Protein AF-A0ABD1M7M0-F1 (afdb_monomer_lite)

pLDDT: mean 81.58, std 19.3, range [34.84, 98.44]

Structure (mmCIF, N/CA/C/O backbone):
data_AF-A0ABD1M7M0-F1
#
_entry.id   AF-A0ABD1M7M0-F1
#
loop_
_atom_site.group_PDB
_atom_site.id
_atom_site.type_symbol
_atom_site.label_atom_id
_atom_site.label_alt_id
_atom_site.label_comp_id
_atom_site.label_asym_id
_atom_site.label_entity_id
_atom_site.label_seq_id
_atom_site.pdbx_PDB_ins_code
_atom_site.Cartn_x
_atom_site.Cartn_y
_atom_site.Cartn_z
_atom_site.occupancy
_atom_site.B_iso_or_equiv
_atom_site.auth_seq_id
_atom_site.auth_comp_id
_atom_site.auth_asym_id
_atom_site.auth_atom_id
_atom_site.pdbx_PDB_model_num
ATOM 1 N N . MET A 1 1 ? 16.834 -3.901 -11.433 1.00 78.50 1 MET A N 1
ATOM 2 C CA . MET A 1 1 ? 16.345 -2.506 -11.503 1.00 78.50 1 MET A CA 1
ATOM 3 C C . MET A 1 1 ? 15.004 -2.432 -12.205 1.00 78.50 1 MET A C 1
ATOM 5 O O . MET A 1 1 ? 14.908 -1.629 -13.119 1.00 78.50 1 MET A O 1
ATOM 9 N N . GLU A 1 2 ? 14.011 -3.266 -11.875 1.00 90.88 2 GLU A N 1
ATOM 10 C CA . GLU A 1 2 ? 12.953 -3.610 -12.850 1.00 90.88 2 GLU A CA 1
ATOM 11 C C . GLU A 1 2 ? 11.969 -2.477 -13.175 1.00 90.88 2 GLU A C 1
ATOM 13 O O . GLU A 1 2 ? 11.252 -2.555 -14.170 1.00 90.88 2 GLU A O 1
ATOM 18 N N . ASN A 1 3 ? 11.971 -1.398 -12.382 1.00 91.19 3 ASN A N 1
ATOM 19 C CA . ASN A 1 3 ? 11.205 -0.173 -12.634 1.00 91.19 3 ASN A CA 1
ATOM 20 C C . ASN A 1 3 ? 9.707 -0.433 -12.894 1.00 91.19 3 ASN A C 1
ATOM 22 O O . ASN A 1 3 ? 9.111 0.087 -13.841 1.00 91.19 3 ASN A O 1
ATOM 26 N N . LEU A 1 4 ? 9.119 -1.280 -12.049 1.00 92.44 4 LEU A N 1
ATOM 27 C CA . LEU A 1 4 ? 7.699 -1.608 -12.044 1.00 92.44 4 LEU A CA 1
ATOM 28 C C . LEU A 1 4 ? 7.022 -0.951 -10.844 1.00 92.44 4 LEU A C 1
ATOM 30 O O . LEU A 1 4 ? 7.619 -0.804 -9.778 1.00 92.44 4 LEU A O 1
ATOM 34 N N . GLU A 1 5 ? 5.753 -0.593 -11.012 1.00 93.38 5 GLU A N 1
ATOM 35 C CA . GLU A 1 5 ? 4.914 -0.217 -9.881 1.00 93.38 5 GLU A CA 1
ATOM 36 C C . GLU A 1 5 ? 4.631 -1.445 -9.010 1.00 93.38 5 GLU A C 1
ATOM 38 O O . GLU A 1 5 ? 4.304 -2.517 -9.521 1.00 93.38 5 GLU A O 1
ATOM 43 N N . VAL A 1 6 ? 4.729 -1.276 -7.692 1.00 95.75 6 VAL A N 1
ATOM 44 C CA . VAL A 1 6 ? 4.471 -2.337 -6.713 1.00 95.75 6 VAL A CA 1
ATOM 45 C C . VAL A 1 6 ? 3.291 -1.926 -5.845 1.00 95.75 6 VAL A C 1
ATOM 47 O O . VAL A 1 6 ? 3.268 -0.819 -5.311 1.00 95.75 6 VAL A O 1
ATOM 50 N N . ALA A 1 7 ? 2.326 -2.823 -5.689 1.00 96.88 7 ALA A N 1
ATOM 51 C CA . ALA A 1 7 ? 1.224 -2.701 -4.742 1.00 96.88 7 ALA A CA 1
ATOM 52 C C . ALA A 1 7 ? 1.287 -3.857 -3.735 1.00 96.88 7 ALA A C 1
ATOM 54 O O . ALA A 1 7 ? 2.037 -4.814 -3.935 1.00 96.88 7 ALA A O 1
ATOM 55 N N . GLY A 1 8 ? 0.516 -3.778 -2.653 1.00 97.75 8 GLY A N 1
ATOM 56 C CA . GLY A 1 8 ? 0.517 -4.823 -1.632 1.00 97.75 8 GLY A CA 1
ATOM 57 C C . GLY A 1 8 ? -0.798 -4.957 -0.879 1.00 97.75 8 GLY A C 1
ATOM 58 O O . GLY A 1 8 ? -1.680 -4.108 -0.977 1.00 97.75 8 GLY A O 1
ATOM 59 N N . GLU A 1 9 ? -0.901 -6.027 -0.100 1.00 98.44 9 GLU A N 1
ATOM 60 C CA . GLU A 1 9 ? -2.040 -6.324 0.769 1.00 98.44 9 GLU A CA 1
ATOM 61 C C . GLU A 1 9 ? -1.526 -6.866 2.110 1.00 98.44 9 GLU A C 1
ATOM 63 O O . GLU A 1 9 ? -0.409 -7.386 2.187 1.00 98.44 9 GLU A O 1
ATOM 68 N N . ASN A 1 10 ? -2.319 -6.766 3.179 1.00 98.12 10 ASN A N 1
ATOM 69 C CA . ASN A 1 10 ? -2.039 -7.511 4.408 1.00 98.12 10 ASN A CA 1
ATOM 70 C C . ASN A 1 10 ? -2.438 -8.985 4.233 1.00 98.12 10 ASN A C 1
ATOM 72 O O . ASN A 1 10 ? -3.505 -9.291 3.709 1.00 98.12 10 ASN A O 1
ATOM 76 N N . ALA A 1 11 ? -1.596 -9.905 4.711 1.00 97.56 11 ALA A N 1
ATOM 77 C CA . ALA A 1 11 ? -1.837 -11.344 4.562 1.00 97.56 11 ALA A CA 1
ATOM 78 C C . ALA A 1 11 ? -2.943 -11.887 5.489 1.00 97.56 11 ALA A C 1
ATOM 80 O O . ALA A 1 11 ? -3.614 -12.856 5.147 1.00 97.56 11 ALA A O 1
ATOM 81 N N . LEU A 1 12 ? -3.115 -11.284 6.669 1.00 97.00 12 LEU A N 1
ATOM 82 C CA . LEU A 1 12 ? -4.063 -11.702 7.706 1.00 97.00 12 LEU A CA 1
ATOM 83 C C . LEU A 1 12 ? -4.835 -10.486 8.224 1.00 97.00 12 LEU A C 1
ATOM 85 O O . LEU A 1 12 ? -4.294 -9.376 8.222 1.00 97.00 12 LEU A O 1
ATOM 89 N N . SER A 1 13 ? -6.067 -10.697 8.694 1.00 96.88 13 SER A N 1
ATOM 90 C CA . SER A 1 13 ? -6.872 -9.652 9.338 1.00 96.88 13 SER A CA 1
ATOM 91 C C . SER A 1 13 ? -6.170 -9.122 10.586 1.00 96.88 13 SER A C 1
ATOM 93 O O . SER A 1 13 ? -5.742 -9.900 11.440 1.00 96.88 13 SER A O 1
ATOM 95 N N . ARG A 1 14 ? -6.031 -7.798 10.677 1.00 97.81 14 ARG A N 1
ATOM 96 C CA . ARG A 1 14 ? -5.352 -7.097 11.775 1.00 97.81 14 ARG A CA 1
ATOM 97 C C . ARG A 1 14 ? -5.986 -5.730 11.976 1.00 97.81 14 ARG A C 1
ATOM 99 O O . ARG A 1 14 ? -6.172 -5.017 10.995 1.00 97.81 14 ARG A O 1
ATOM 106 N N . TYR A 1 15 ? -6.272 -5.363 13.219 1.00 96.44 15 TYR A N 1
ATOM 107 C CA . TYR A 1 15 ? -6.957 -4.105 13.552 1.00 96.44 15 TYR A CA 1
ATOM 108 C C . TYR A 1 15 ? -6.151 -3.227 14.520 1.00 96.44 15 TYR A C 1
ATOM 110 O O . TYR A 1 15 ? -6.611 -2.164 14.921 1.00 96.44 15 TYR A O 1
ATOM 118 N N . ASP A 1 16 ? -4.948 -3.671 14.883 1.00 94.25 16 ASP A N 1
ATOM 119 C CA . ASP A 1 16 ? -4.036 -2.996 15.799 1.00 94.25 16 ASP A CA 1
ATOM 120 C C . ASP A 1 16 ? -3.107 -1.996 15.090 1.00 94.25 16 ASP A C 1
ATOM 122 O O . ASP A 1 16 ? -2.759 -2.149 13.914 1.00 94.25 16 ASP A O 1
ATOM 126 N N . SER A 1 17 ? -2.677 -0.977 15.837 1.00 91.94 17 SER A N 1
ATOM 127 C CA . SER A 1 17 ? -1.785 0.088 15.371 1.00 91.94 17 SER A CA 1
ATOM 128 C C . SER A 1 17 ? -0.457 -0.441 14.834 1.00 91.94 17 SER A C 1
ATOM 130 O O . SER A 1 17 ? 0.023 0.060 13.818 1.00 91.94 17 SER A O 1
ATOM 132 N N . GLU A 1 18 ? 0.106 -1.485 15.443 1.00 92.81 18 GLU A N 1
ATOM 133 C CA . GLU A 1 18 ? 1.375 -2.084 15.022 1.00 92.81 18 GLU A CA 1
ATOM 134 C C . GLU A 1 18 ? 1.300 -2.639 13.591 1.00 92.81 18 GLU A C 1
ATOM 136 O O . GLU A 1 18 ? 2.159 -2.348 12.755 1.00 92.81 18 GLU A O 1
ATOM 141 N N . ALA A 1 19 ? 0.235 -3.372 13.250 1.00 95.44 19 ALA A N 1
ATOM 142 C CA . ALA A 1 19 ? 0.037 -3.861 11.886 1.00 95.44 19 ALA A CA 1
ATOM 143 C C . ALA A 1 19 ? -0.086 -2.717 10.867 1.00 95.44 19 ALA A C 1
ATOM 145 O O . ALA A 1 19 ? 0.530 -2.759 9.798 1.00 95.44 19 ALA A O 1
ATOM 146 N N . TYR A 1 20 ? -0.849 -1.675 11.196 1.00 95.38 20 TYR A N 1
ATOM 147 C CA . TYR A 1 20 ? -1.009 -0.512 10.324 1.00 95.38 20 TYR A CA 1
ATOM 148 C C . TYR A 1 20 ? 0.286 0.295 10.175 1.00 95.38 20 TYR A C 1
ATOM 150 O O . TYR A 1 20 ? 0.618 0.711 9.062 1.00 95.38 20 TYR A O 1
ATOM 158 N N . ASN A 1 21 ? 1.059 0.461 11.251 1.00 92.44 21 ASN A N 1
ATOM 159 C CA . ASN A 1 21 ? 2.397 1.049 11.217 1.00 92.44 21 ASN A CA 1
ATOM 160 C C . ASN A 1 21 ? 3.348 0.179 10.379 1.00 92.44 21 ASN A C 1
ATOM 162 O O . ASN A 1 21 ? 4.185 0.692 9.648 1.00 92.44 21 ASN A O 1
ATOM 166 N N . GLN A 1 22 ? 3.224 -1.142 10.362 1.00 94.62 22 GLN A N 1
ATOM 167 C CA . GLN A 1 22 ? 4.059 -1.937 9.461 1.00 94.62 22 GLN A CA 1
ATOM 168 C C . GLN A 1 22 ? 3.678 -1.726 7.980 1.00 94.62 22 GLN A C 1
ATOM 170 O O . GLN A 1 22 ? 4.555 -1.649 7.111 1.00 94.62 22 GLN A O 1
ATOM 175 N N . ILE A 1 23 ? 2.383 -1.582 7.677 1.00 95.62 23 ILE A N 1
ATOM 176 C CA . ILE A 1 23 ? 1.892 -1.306 6.316 1.00 95.62 23 ILE A CA 1
ATOM 177 C C . ILE A 1 23 ? 2.340 0.077 5.836 1.00 95.62 23 ILE A C 1
ATOM 179 O O . ILE A 1 23 ? 2.861 0.201 4.729 1.00 95.62 23 ILE A O 1
ATOM 183 N N . LEU A 1 24 ? 2.174 1.111 6.662 1.00 92.69 24 LEU A N 1
ATOM 184 C CA . LEU A 1 24 ? 2.585 2.483 6.352 1.00 92.69 24 LEU A CA 1
ATOM 185 C C . LEU A 1 24 ? 4.095 2.575 6.036 1.00 92.69 24 LEU A C 1
ATOM 187 O O . LEU A 1 24 ? 4.495 3.366 5.176 1.00 92.69 24 LEU A O 1
ATOM 191 N N . LEU A 1 25 ? 4.912 1.721 6.665 1.00 92.19 25 LEU A N 1
ATOM 192 C CA . LEU A 1 25 ? 6.369 1.720 6.539 1.00 92.19 25 LEU A CA 1
ATOM 193 C C . LEU A 1 25 ? 6.728 1.117 5.190 1.00 92.19 25 LEU A C 1
ATOM 195 O O . LEU A 1 25 ? 7.512 1.680 4.437 1.00 92.19 25 LEU A O 1
ATOM 199 N N . ASN A 1 26 ? 6.077 0.013 4.837 1.00 93.81 26 ASN A N 1
ATOM 200 C CA . ASN A 1 26 ? 6.242 -0.604 3.528 1.00 93.81 26 ASN A CA 1
ATOM 201 C C . ASN A 1 26 ? 5.681 0.274 2.402 1.00 93.81 26 ASN A C 1
ATOM 203 O O . ASN A 1 26 ? 6.249 0.302 1.313 1.00 93.81 26 ASN A O 1
ATOM 207 N N . ALA A 1 27 ? 4.609 1.030 2.659 1.00 93.00 27 ALA A N 1
ATOM 208 C CA . ALA A 1 27 ? 4.040 1.955 1.687 1.00 93.00 27 ALA A CA 1
ATOM 209 C C . ALA A 1 27 ? 5.018 3.072 1.306 1.00 93.00 27 ALA A C 1
ATOM 211 O O . ALA A 1 27 ? 5.006 3.515 0.155 1.00 93.00 27 ALA A O 1
ATOM 212 N N . ARG A 1 28 ? 5.848 3.532 2.254 1.00 90.75 28 ARG A N 1
ATOM 213 C CA . ARG A 1 28 ? 6.862 4.580 2.067 1.00 90.75 28 ARG A CA 1
ATOM 214 C C . ARG A 1 28 ? 8.089 4.301 2.951 1.00 90.75 28 ARG A C 1
ATOM 216 O O . ARG A 1 28 ? 8.220 4.912 4.013 1.00 90.75 28 ARG A O 1
ATOM 223 N N . PRO A 1 29 ? 9.020 3.439 2.508 1.00 90.62 29 PRO A N 1
ATOM 224 C CA . PRO A 1 29 ? 10.135 2.965 3.338 1.00 90.62 29 PRO A CA 1
ATOM 225 C C . PRO A 1 29 ? 11.153 4.045 3.711 1.00 90.62 29 PRO A C 1
ATOM 227 O O . PRO A 1 29 ? 11.923 3.870 4.650 1.00 90.62 29 PRO A O 1
ATOM 230 N N . ASN A 1 30 ? 11.157 5.176 3.001 1.00 87.50 30 ASN A N 1
ATOM 231 C CA . ASN A 1 30 ? 11.983 6.343 3.325 1.00 87.50 30 ASN A CA 1
ATOM 232 C C . ASN A 1 30 ? 11.161 7.519 3.870 1.00 87.50 30 ASN A C 1
ATOM 234 O O . ASN A 1 30 ? 11.624 8.658 3.864 1.00 87.50 30 ASN A O 1
ATOM 238 N N . GLY A 1 31 ? 9.929 7.257 4.312 1.00 83.44 31 GLY A N 1
ATOM 239 C CA . GLY A 1 31 ? 9.019 8.275 4.812 1.00 83.44 31 GLY A CA 1
ATOM 240 C C . GLY A 1 31 ? 8.560 9.251 3.727 1.00 83.44 31 GLY A C 1
ATOM 241 O O . GLY A 1 31 ? 8.395 8.901 2.555 1.00 83.44 31 GLY A O 1
ATOM 242 N N . LEU A 1 32 ? 8.287 10.489 4.134 1.00 79.56 32 LEU A N 1
ATOM 243 C CA . LEU A 1 32 ? 7.860 11.541 3.223 1.00 79.56 32 LEU A CA 1
ATOM 244 C C . LEU A 1 32 ? 9.007 12.368 2.670 1.00 79.56 32 LEU A C 1
ATOM 246 O O . LEU A 1 32 ? 9.911 12.780 3.391 1.00 79.56 32 LEU A O 1
ATOM 250 N N . ASN A 1 33 ? 8.844 12.765 1.413 1.00 77.62 33 ASN A N 1
ATOM 251 C CA . ASN A 1 33 ? 9.618 13.836 0.819 1.00 77.62 33 ASN A CA 1
ATOM 252 C C . ASN A 1 33 ? 8.832 15.157 0.909 1.00 77.62 33 ASN A C 1
ATOM 254 O O . ASN A 1 33 ? 7.789 15.311 0.279 1.00 77.62 33 ASN A O 1
ATOM 258 N N . LYS A 1 34 ? 9.327 16.124 1.694 1.00 71.31 34 LYS A N 1
ATOM 259 C CA . LYS A 1 34 ? 8.694 17.452 1.847 1.00 71.31 34 LYS A CA 1
ATOM 260 C C . LYS A 1 34 ? 8.832 18.338 0.602 1.00 71.31 34 LYS A C 1
ATOM 262 O O . LYS A 1 34 ? 8.132 19.340 0.490 1.00 71.31 34 LYS A O 1
ATOM 267 N N . TRP A 1 35 ? 9.726 17.977 -0.315 1.00 75.19 35 TRP A N 1
ATOM 268 C CA . TRP A 1 35 ? 10.134 18.807 -1.450 1.00 75.19 35 TRP A CA 1
ATOM 269 C C . TRP A 1 35 ? 9.714 18.222 -2.805 1.00 75.19 35 TRP A C 1
ATOM 271 O O . TRP A 1 35 ? 10.096 18.752 -3.844 1.00 75.19 35 TRP A O 1
ATOM 281 N N . GLY A 1 36 ? 8.942 17.132 -2.819 1.00 71.00 36 GLY A N 1
ATOM 282 C CA . GLY A 1 36 ? 8.537 16.464 -4.053 1.00 71.00 36 GLY A CA 1
ATOM 283 C C . GLY A 1 36 ? 7.909 15.088 -3.821 1.00 71.00 36 GLY A C 1
ATOM 284 O O . GLY A 1 36 ? 7.593 14.735 -2.685 1.00 71.00 36 GLY A O 1
ATOM 285 N N . PRO A 1 37 ? 7.707 14.289 -4.883 1.00 71.69 37 PRO A N 1
ATOM 286 C CA . PRO A 1 37 ? 7.219 12.924 -4.734 1.00 71.69 37 PRO A CA 1
ATOM 287 C C . PRO A 1 37 ? 8.204 12.065 -3.912 1.00 71.69 37 PRO A C 1
ATOM 289 O O . PRO A 1 37 ? 9.416 12.311 -3.946 1.00 71.69 37 PRO A O 1
ATOM 292 N N . PRO A 1 38 ? 7.715 11.051 -3.171 1.00 74.31 38 PRO A N 1
ATOM 293 C CA . PRO A 1 38 ? 8.590 10.080 -2.521 1.00 74.31 38 PRO A CA 1
ATOM 294 C C . PRO A 1 38 ? 9.421 9.341 -3.571 1.00 74.31 38 PRO A C 1
ATOM 296 O O . PRO A 1 38 ? 8.891 8.979 -4.622 1.00 74.31 38 PRO A O 1
ATOM 299 N N . THR A 1 39 ? 10.690 9.076 -3.266 1.00 77.06 39 THR A N 1
ATOM 300 C CA . THR A 1 39 ? 11.589 8.334 -4.163 1.00 77.06 39 THR A CA 1
ATOM 301 C C . THR A 1 39 ? 11.171 6.871 -4.303 1.00 77.06 39 THR A C 1
ATOM 303 O O . THR A 1 39 ? 11.268 6.303 -5.385 1.00 77.06 39 THR A O 1
ATOM 306 N N . ILE A 1 40 ? 10.678 6.270 -3.215 1.00 88.00 40 ILE A N 1
ATOM 307 C CA . ILE A 1 40 ? 10.217 4.880 -3.159 1.00 88.00 40 ILE A CA 1
ATOM 308 C C . ILE A 1 40 ? 8.858 4.864 -2.463 1.00 88.00 40 ILE A C 1
ATOM 310 O O . ILE A 1 40 ? 8.730 5.318 -1.323 1.00 88.00 40 ILE A O 1
ATOM 314 N N . LYS A 1 41 ? 7.835 4.370 -3.163 1.00 90.94 41 LYS A N 1
ATOM 315 C CA . LYS A 1 41 ? 6.482 4.198 -2.628 1.00 90.94 41 LYS A CA 1
ATOM 316 C C . LYS A 1 41 ? 5.774 3.026 -3.297 1.00 90.94 41 LYS A C 1
ATOM 318 O O . LYS A 1 41 ? 6.014 2.758 -4.473 1.00 90.94 41 LYS A O 1
ATOM 323 N N . LEU A 1 42 ? 4.847 2.403 -2.577 1.00 94.19 42 LEU A N 1
ATOM 324 C CA . LEU A 1 42 ? 3.849 1.542 -3.207 1.00 94.19 42 LEU A CA 1
ATOM 325 C C . LEU A 1 42 ? 2.872 2.389 -4.035 1.00 94.19 42 LEU A C 1
ATOM 327 O O . LEU A 1 42 ? 2.549 3.525 -3.673 1.00 94.19 42 LEU A O 1
ATOM 331 N N . SER A 1 43 ? 2.385 1.837 -5.146 1.00 93.56 43 SER A N 1
ATOM 332 C CA . SER A 1 43 ? 1.345 2.458 -5.973 1.00 93.56 43 SER A CA 1
ATOM 333 C C . SER A 1 43 ? -0.039 2.367 -5.326 1.00 93.56 43 SER A C 1
ATOM 335 O O . SER A 1 43 ? -0.879 3.236 -5.557 1.00 93.56 43 SER A O 1
ATOM 337 N N . GLY A 1 44 ? -0.257 1.363 -4.474 1.00 94.06 44 GLY A N 1
ATOM 338 C CA . GLY A 1 44 ? -1.483 1.180 -3.707 1.00 94.06 44 GLY A CA 1
ATOM 339 C C . GLY A 1 44 ? -1.365 0.075 -2.661 1.00 94.06 44 GLY A C 1
ATOM 340 O O . GLY A 1 44 ? -0.461 -0.761 -2.714 1.00 94.06 44 GLY A O 1
ATOM 341 N N . VAL A 1 45 ? -2.299 0.086 -1.711 1.00 97.75 45 VAL A N 1
ATOM 342 C CA . VAL A 1 45 ? -2.482 -0.983 -0.728 1.00 97.75 45 VAL A CA 1
ATOM 343 C C . VAL A 1 45 ? -3.955 -1.373 -0.700 1.00 97.75 45 VAL A C 1
ATOM 345 O O . VAL A 1 45 ? -4.812 -0.496 -0.583 1.00 97.75 45 VAL A O 1
ATOM 348 N N . THR A 1 46 ? -4.243 -2.670 -0.776 1.00 98.12 46 THR A N 1
ATOM 349 C CA . THR A 1 46 ? -5.587 -3.213 -0.539 1.00 98.12 46 THR A CA 1
ATOM 350 C C . THR A 1 46 ? -5.629 -3.813 0.861 1.00 98.12 46 THR A C 1
ATOM 352 O O . THR A 1 46 ? -4.827 -4.684 1.185 1.00 98.12 46 THR A O 1
ATOM 355 N N . TYR A 1 47 ? -6.556 -3.357 1.702 1.00 98.25 47 TYR A N 1
ATOM 356 C CA . TYR A 1 47 ? -6.742 -3.927 3.035 1.00 98.25 47 TYR A CA 1
ATOM 357 C C . TYR A 1 47 ? -7.737 -5.099 3.009 1.00 98.25 47 TYR A C 1
ATOM 359 O O . TYR A 1 47 ? -8.846 -4.979 2.479 1.00 98.25 47 TYR A O 1
ATOM 367 N N . LEU A 1 48 ? -7.353 -6.221 3.614 1.00 95.88 48 LEU A N 1
ATOM 368 C CA . LEU A 1 48 ? -8.147 -7.439 3.757 1.00 95.88 48 LEU A CA 1
ATOM 369 C C . LEU A 1 48 ? -8.709 -7.511 5.188 1.00 95.88 48 LEU A C 1
ATOM 371 O O . LEU A 1 48 ? -7.934 -7.560 6.138 1.00 95.88 48 LEU A O 1
ATOM 375 N N . ARG A 1 49 ? -10.026 -7.543 5.418 1.00 97.12 49 ARG A N 1
ATOM 376 C CA . ARG A 1 49 ? -11.182 -7.406 4.508 1.00 97.12 49 ARG A CA 1
ATOM 377 C C . ARG A 1 49 ? -12.273 -6.625 5.248 1.00 97.12 49 ARG A C 1
ATOM 379 O O . ARG A 1 49 ? -12.330 -6.675 6.470 1.00 97.12 49 ARG A O 1
ATOM 386 N N . LEU A 1 50 ? -13.171 -5.966 4.511 1.00 97.75 50 LEU A N 1
ATOM 387 C CA . LEU A 1 50 ? -14.420 -5.450 5.078 1.00 97.75 50 LEU A CA 1
ATOM 388 C C . LEU A 1 50 ? -15.163 -6.547 5.863 1.00 97.75 50 LEU A C 1
ATOM 390 O O . LEU A 1 50 ? -15.516 -7.586 5.303 1.00 97.75 50 LEU A O 1
ATOM 394 N N . SER A 1 51 ? -15.395 -6.296 7.145 1.00 97.88 51 SER A N 1
ATOM 395 C CA . SER A 1 51 ? -16.060 -7.199 8.081 1.00 97.88 51 SER A CA 1
ATOM 396 C C . SER A 1 51 ? -16.786 -6.383 9.150 1.00 97.88 51 SER A C 1
ATOM 398 O O . SER A 1 51 ? -16.467 -5.211 9.355 1.00 97.88 51 SER A O 1
ATOM 400 N N . ASP A 1 52 ? -17.722 -7.006 9.866 1.00 98.31 52 ASP A N 1
ATOM 401 C CA . ASP A 1 52 ? -18.368 -6.370 11.023 1.00 98.31 52 ASP A CA 1
ATOM 402 C C . ASP A 1 52 ? -17.341 -6.013 12.109 1.00 98.31 52 ASP A C 1
ATOM 404 O O . ASP A 1 52 ? -17.453 -4.984 12.765 1.00 98.31 52 ASP A O 1
ATOM 408 N N . GLU A 1 53 ? -16.290 -6.824 12.249 1.00 97.88 53 GLU A N 1
ATOM 409 C CA . GLU A 1 53 ? -15.187 -6.576 13.178 1.00 97.88 53 GLU A CA 1
ATOM 410 C C . GLU A 1 53 ? -14.377 -5.330 12.793 1.00 97.88 53 GLU A C 1
ATOM 412 O O . GLU A 1 53 ? -14.041 -4.538 13.669 1.00 97.88 53 GLU A O 1
ATOM 417 N N . LEU A 1 54 ? -14.119 -5.096 11.498 1.00 97.81 54 LEU A N 1
ATOM 418 C CA . LEU A 1 54 ? -13.500 -3.850 11.029 1.00 97.81 54 LEU A CA 1
ATOM 419 C C . LEU A 1 54 ? -14.382 -2.633 11.334 1.00 97.81 54 LEU A C 1
ATOM 421 O O . LEU A 1 54 ? -13.863 -1.559 11.619 1.00 97.81 54 LEU A O 1
ATOM 425 N N . LEU A 1 55 ? -15.703 -2.800 11.229 1.00 97.50 55 LEU A N 1
ATOM 426 C CA . LEU A 1 55 ? -16.690 -1.740 11.439 1.00 97.50 55 LEU A CA 1
ATOM 427 C C . LEU A 1 55 ? -17.045 -1.519 12.917 1.00 97.50 55 LEU A C 1
ATOM 429 O O . LEU A 1 55 ? -17.802 -0.595 13.217 1.00 97.50 55 LEU A O 1
ATOM 433 N N . HIS A 1 56 ? -16.501 -2.320 13.838 1.00 97.19 56 HIS A N 1
ATOM 434 C CA . HIS A 1 56 ? -16.584 -2.033 15.266 1.00 97.19 56 HIS A CA 1
ATOM 435 C C . HIS A 1 56 ? -15.922 -0.680 15.550 1.00 97.19 56 HIS A C 1
ATOM 437 O O . HIS A 1 56 ? -14.831 -0.423 15.046 1.00 97.19 56 HIS A O 1
ATOM 443 N N . GLU A 1 57 ? -16.562 0.166 16.360 1.00 93.25 57 GLU A N 1
ATOM 444 C CA . GLU A 1 57 ? -16.205 1.583 16.550 1.00 93.25 57 GLU A CA 1
ATOM 445 C C . GLU A 1 57 ? -14.697 1.800 16.744 1.00 93.25 57 GLU A C 1
ATOM 447 O O . GLU A 1 57 ? -14.051 2.461 15.932 1.00 93.25 57 GLU A O 1
ATOM 452 N N . THR A 1 58 ? -14.112 1.113 17.726 1.00 93.69 58 THR A N 1
ATOM 453 C CA . THR A 1 58 ? -12.678 1.190 18.041 1.00 93.69 58 THR A CA 1
ATOM 454 C C . THR A 1 58 ? -11.779 0.788 16.872 1.00 93.69 58 THR A C 1
ATOM 456 O O . THR A 1 58 ? -10.787 1.455 16.591 1.00 93.69 58 THR A O 1
ATOM 459 N N . ASN A 1 59 ? -12.117 -0.286 16.157 1.00 95.50 59 ASN A N 1
ATOM 460 C CA . ASN A 1 59 ? -11.314 -0.783 15.040 1.00 95.50 59 ASN A CA 1
ATOM 461 C C . ASN A 1 59 ? -11.422 0.153 13.836 1.00 95.50 59 ASN A C 1
ATOM 463 O O . ASN A 1 59 ? -10.431 0.412 13.146 1.00 95.50 59 ASN A O 1
ATOM 467 N N . PHE A 1 60 ? -12.620 0.687 13.601 1.00 95.25 60 PHE A N 1
ATOM 468 C CA . PHE A 1 60 ? -12.874 1.606 12.508 1.00 95.25 60 PHE A CA 1
ATOM 469 C C . PHE A 1 60 ? -12.210 2.966 12.742 1.00 95.25 60 PHE A C 1
ATOM 471 O O . PHE A 1 60 ? -11.739 3.587 11.789 1.00 95.25 60 PHE A O 1
ATOM 478 N N . ASP A 1 61 ? -12.103 3.415 13.993 1.00 91.56 61 ASP A N 1
ATOM 479 C CA . ASP A 1 61 ? -11.359 4.622 14.359 1.00 91.56 61 ASP A CA 1
ATOM 480 C C . ASP A 1 61 ? -9.864 4.489 14.061 1.00 91.56 61 ASP A C 1
ATOM 482 O O . ASP A 1 61 ? -9.309 5.331 13.344 1.00 91.56 61 ASP A O 1
ATOM 486 N N . VAL A 1 62 ? -9.236 3.385 14.484 1.00 92.81 62 VAL A N 1
ATOM 487 C CA . VAL A 1 62 ? -7.829 3.102 14.150 1.00 92.81 62 VAL A CA 1
ATOM 488 C C . VAL A 1 62 ? -7.656 2.997 12.628 1.00 92.81 62 VAL A C 1
ATOM 490 O O . VAL A 1 62 ? -6.715 3.557 12.058 1.00 92.81 62 VAL A O 1
ATOM 493 N N . PHE A 1 63 ? -8.588 2.336 11.932 1.00 94.94 63 PHE A N 1
ATOM 494 C CA . PHE A 1 63 ? -8.553 2.211 10.475 1.00 94.94 63 PHE A CA 1
ATOM 495 C C . PHE A 1 63 ? -8.660 3.572 9.764 1.00 94.94 63 PHE A C 1
ATOM 497 O O . PHE A 1 63 ? -7.922 3.830 8.811 1.00 94.94 63 PHE A O 1
ATOM 504 N N . LYS A 1 64 ? -9.525 4.484 10.229 1.00 90.88 64 LYS A N 1
ATOM 505 C CA . LYS A 1 64 ? -9.609 5.859 9.701 1.00 90.88 64 LYS A CA 1
ATOM 506 C C . LYS A 1 64 ? -8.283 6.600 9.881 1.00 90.88 64 LYS A C 1
ATOM 508 O O . LYS A 1 64 ? -7.823 7.242 8.934 1.00 90.88 64 LYS A O 1
ATOM 513 N N . ALA A 1 65 ? -7.649 6.491 11.050 1.00 88.38 65 ALA A N 1
ATOM 514 C CA . ALA A 1 65 ? -6.339 7.089 11.303 1.00 88.38 65 ALA A CA 1
ATOM 515 C C . ALA A 1 65 ? -5.256 6.503 10.375 1.00 88.38 65 ALA A C 1
ATOM 517 O O . ALA A 1 65 ? -4.480 7.250 9.769 1.00 88.38 65 ALA A O 1
ATOM 518 N N . PHE A 1 66 ? -5.267 5.184 10.161 1.00 92.38 66 PHE A N 1
ATOM 519 C CA . PHE A 1 66 ? -4.422 4.514 9.173 1.00 92.38 66 PHE A CA 1
ATOM 520 C C . PHE A 1 66 ? -4.632 5.071 7.753 1.00 92.38 66 PHE A C 1
ATOM 522 O O . PHE A 1 66 ? -3.657 5.432 7.092 1.00 92.38 66 PHE A O 1
ATOM 529 N N . VAL A 1 67 ? -5.880 5.215 7.289 1.00 92.12 67 VAL A N 1
ATOM 530 C CA . VAL A 1 67 ? -6.193 5.773 5.959 1.00 92.12 67 VAL A CA 1
ATOM 531 C C . VAL A 1 67 ? -5.709 7.223 5.826 1.00 92.12 67 VAL A C 1
ATOM 533 O O . VAL A 1 67 ? -5.108 7.576 4.807 1.00 92.12 67 VAL A O 1
ATOM 536 N N . ARG A 1 68 ? -5.890 8.063 6.856 1.00 86.81 68 ARG A N 1
ATOM 537 C CA . ARG A 1 68 ? -5.373 9.448 6.874 1.00 86.81 68 ARG A CA 1
ATOM 538 C C . ARG A 1 68 ? -3.849 9.482 6.724 1.00 86.81 68 ARG A C 1
ATOM 540 O O . ARG A 1 68 ? -3.332 10.179 5.843 1.00 86.81 68 ARG A O 1
ATOM 547 N N . LYS A 1 69 ? -3.125 8.658 7.494 1.00 85.88 69 LYS A N 1
ATOM 548 C CA . LYS A 1 69 ? -1.664 8.532 7.368 1.00 85.88 69 LYS A CA 1
ATOM 549 C C . LYS A 1 69 ? -1.253 7.935 6.018 1.00 85.88 69 LYS A C 1
ATOM 551 O O . LYS A 1 69 ? -0.243 8.356 5.451 1.00 85.88 69 LYS A O 1
ATOM 556 N N . MET A 1 70 ? -2.017 7.009 5.434 1.00 89.50 70 MET A N 1
ATOM 557 C CA . MET A 1 70 ? -1.762 6.492 4.080 1.00 89.50 70 MET A CA 1
ATOM 558 C C . MET A 1 70 ? -1.851 7.606 3.034 1.00 89.50 70 MET A C 1
ATOM 560 O O . MET A 1 70 ? -1.000 7.662 2.145 1.00 89.50 70 MET A O 1
ATOM 564 N N . HIS A 1 71 ? -2.776 8.553 3.205 1.00 86.06 71 HIS A N 1
ATOM 565 C CA . HIS A 1 71 ? -2.876 9.788 2.418 1.00 86.06 71 HIS A CA 1
ATOM 566 C C . HIS A 1 71 ? -1.886 10.887 2.847 1.00 86.06 71 HIS A C 1
ATOM 568 O O . HIS A 1 71 ? -2.012 12.037 2.426 1.00 86.06 71 HIS A O 1
ATOM 574 N N . ALA A 1 72 ? -0.874 10.533 3.648 1.00 81.56 72 ALA A N 1
ATOM 575 C CA . ALA A 1 72 ? 0.225 11.397 4.061 1.00 81.56 72 ALA A CA 1
ATOM 576 C C . ALA A 1 72 ? -0.221 12.662 4.813 1.00 81.56 72 ALA A C 1
ATOM 578 O O . ALA A 1 72 ? 0.495 13.663 4.772 1.00 81.56 72 ALA A O 1
ATOM 579 N N . ASN A 1 73 ? -1.382 12.612 5.482 1.00 70.50 73 ASN A N 1
ATOM 580 C CA . ASN A 1 73 ? -2.016 13.761 6.128 1.00 70.50 73 ASN A CA 1
ATOM 581 C C . ASN A 1 73 ? -2.081 14.983 5.194 1.00 70.50 73 ASN A C 1
ATOM 583 O O . ASN A 1 73 ? -1.938 16.108 5.644 1.00 70.50 73 ASN A O 1
ATOM 587 N N . LEU A 1 74 ? -2.261 14.769 3.881 1.00 60.72 74 LEU A N 1
ATOM 588 C CA . LEU A 1 74 ? -2.371 15.845 2.886 1.00 60.72 74 LEU A CA 1
ATOM 589 C C . LEU A 1 74 ? -3.746 16.535 2.886 1.00 60.72 74 LEU A C 1
ATOM 591 O O . LEU A 1 74 ? -4.026 17.353 2.005 1.00 60.72 74 LEU A O 1
ATOM 595 N N . SER A 1 75 ? -4.589 16.248 3.879 1.00 51.41 75 SER A N 1
ATOM 596 C CA . SER A 1 75 ? -5.566 17.243 4.308 1.00 51.41 75 SER A CA 1
ATOM 597 C C . SER A 1 75 ? -4.817 18.417 4.934 1.00 51.41 75 SER A C 1
ATOM 599 O O . SER A 1 75 ? -3.759 18.226 5.509 1.00 51.41 75 SER A O 1
ATOM 601 N N . LEU A 1 76 ? -5.353 19.631 4.863 1.00 44.28 76 LEU A N 1
ATOM 602 C CA . LEU A 1 76 ? -4.761 20.842 5.455 1.00 44.28 76 LEU A CA 1
ATOM 603 C C . LEU A 1 76 ? -3.611 21.477 4.653 1.00 44.28 76 LEU A C 1
ATOM 605 O O . LEU A 1 76 ? -2.447 21.425 5.033 1.00 44.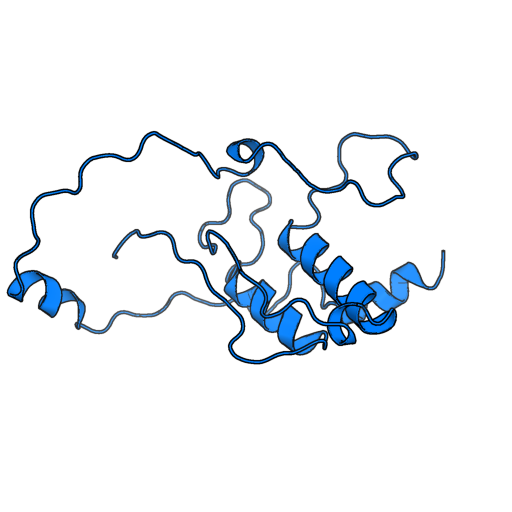28 76 LEU A O 1
ATOM 609 N N . LYS A 1 77 ? -3.976 22.223 3.601 1.00 42.09 77 LYS A N 1
ATOM 610 C CA . LYS A 1 77 ? -3.452 23.599 3.400 1.00 42.09 77 LYS A CA 1
ATOM 611 C C . LYS A 1 77 ? -4.468 24.592 2.818 1.00 42.09 77 LYS A C 1
ATOM 613 O O . LYS A 1 77 ? -4.157 25.772 2.744 1.00 42.09 77 LYS A O 1
ATOM 618 N N . HIS A 1 78 ? -5.671 24.162 2.424 1.00 36.34 78 HIS A N 1
ATOM 619 C CA . HIS A 1 78 ? -6.667 25.062 1.832 1.00 36.34 78 HIS A CA 1
ATOM 620 C C . HIS A 1 78 ? -8.100 24.703 2.242 1.00 36.34 78 HIS A C 1
ATOM 622 O O . HIS A 1 78 ? -8.852 24.193 1.421 1.00 36.34 78 HIS A O 1
ATOM 628 N N . SER A 1 79 ? -8.485 24.986 3.486 1.00 38.66 79 SER A N 1
ATOM 629 C CA . SER A 1 79 ? -9.864 25.387 3.814 1.00 38.66 79 SER A CA 1
ATOM 630 C C . SER A 1 79 ? -9.980 25.707 5.300 1.00 38.66 79 SER A C 1
ATOM 632 O O . SER A 1 79 ? -9.742 24.845 6.141 1.00 38.66 79 SER A O 1
ATOM 634 N N . ASN A 1 80 ? -10.364 26.945 5.593 1.00 43.16 80 ASN A N 1
ATOM 635 C CA . ASN A 1 80 ? -10.753 27.425 6.914 1.00 43.16 80 ASN A CA 1
ATOM 636 C C . ASN A 1 80 ? -11.794 26.491 7.563 1.00 43.16 80 ASN A C 1
ATOM 638 O O . ASN A 1 80 ? -12.753 26.113 6.896 1.00 43.16 80 ASN A O 1
ATOM 642 N N . GLU A 1 81 ? -11.567 26.144 8.834 1.00 42.00 81 GLU A N 1
ATOM 643 C CA . GLU A 1 81 ? -12.487 25.776 9.938 1.00 42.00 81 GLU A CA 1
ATOM 644 C C . GLU A 1 81 ? -13.779 24.946 9.736 1.00 42.00 81 GLU A C 1
ATOM 646 O O . GLU A 1 81 ? -14.443 24.649 10.722 1.00 42.00 81 GLU A O 1
ATOM 651 N N . ILE A 1 82 ? -14.153 24.487 8.539 1.00 39.94 82 ILE A N 1
ATOM 652 C CA . ILE A 1 82 ? -15.458 23.823 8.314 1.00 39.94 82 ILE A CA 1
ATOM 653 C C . ILE A 1 82 ? -15.319 22.335 7.928 1.00 39.94 82 ILE A C 1
ATOM 655 O O . ILE A 1 82 ? -16.281 21.575 8.004 1.00 39.94 82 ILE A O 1
ATOM 659 N N . ALA A 1 83 ? -14.117 21.851 7.611 1.00 42.72 83 ALA A N 1
ATOM 660 C CA . ALA A 1 83 ? -13.890 20.469 7.165 1.00 42.72 83 ALA A CA 1
ATOM 661 C C . ALA A 1 83 ? -13.548 19.481 8.304 1.00 42.72 83 ALA A C 1
ATOM 663 O O . ALA A 1 83 ? -12.778 18.548 8.104 1.00 42.72 83 ALA A O 1
ATOM 664 N N . LYS A 1 84 ? -14.122 19.652 9.504 1.00 44.47 84 LYS A N 1
ATOM 665 C CA . LYS A 1 84 ? -13.894 18.740 10.650 1.00 44.47 84 LYS A CA 1
ATOM 666 C C . LYS A 1 84 ? -14.585 17.369 10.480 1.00 44.47 84 LYS A C 1
ATOM 668 O O . LYS A 1 84 ? -14.367 16.464 11.274 1.00 44.47 84 LYS A O 1
ATOM 673 N N . ASN A 1 85 ? -15.380 17.188 9.420 1.00 41.44 85 ASN A N 1
ATOM 674 C CA . ASN A 1 85 ? -16.106 15.954 9.127 1.00 41.44 85 ASN A CA 1
ATOM 675 C C . ASN A 1 85 ? -15.648 15.340 7.795 1.00 41.44 85 ASN A C 1
ATOM 677 O O . ASN A 1 85 ? -16.027 15.797 6.723 1.00 41.44 85 ASN A O 1
ATOM 681 N N . LEU A 1 86 ? -14.838 14.284 7.890 1.00 46.19 86 LEU A N 1
ATOM 682 C CA . LEU A 1 86 ? -14.738 13.172 6.936 1.00 46.19 86 LEU A CA 1
ATOM 683 C C . LEU A 1 86 ? -14.769 13.512 5.424 1.00 46.19 86 LEU A 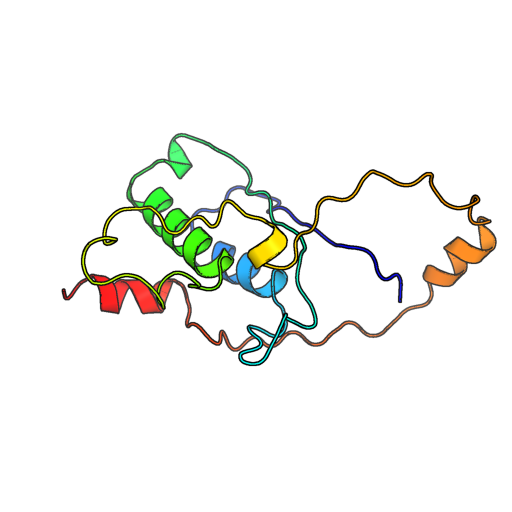C 1
ATOM 685 O O . LEU A 1 86 ? -15.494 12.874 4.665 1.00 46.19 86 LEU A O 1
ATOM 689 N N . GLN A 1 87 ? -13.962 14.460 4.940 1.00 47.97 87 GLN A N 1
ATOM 690 C CA . GLN A 1 87 ? -13.833 14.676 3.490 1.00 47.97 87 GLN A CA 1
ATOM 691 C C . GLN A 1 87 ? -12.395 15.010 3.050 1.00 47.97 87 GLN A C 1
ATOM 693 O O . GLN A 1 87 ? -12.155 15.900 2.243 1.00 47.97 87 GLN A O 1
ATOM 698 N N . ASP A 1 88 ? -11.439 14.210 3.531 1.00 60.97 88 ASP A N 1
ATOM 699 C CA . ASP A 1 88 ? -10.005 14.274 3.190 1.00 60.97 88 ASP A CA 1
ATOM 700 C C . ASP A 1 88 ? -9.599 13.309 2.057 1.00 60.97 88 ASP A C 1
ATOM 702 O O . ASP A 1 88 ? -8.445 12.897 1.925 1.00 60.97 88 ASP A O 1
ATOM 706 N N . HIS A 1 89 ? -10.560 12.887 1.234 1.00 69.62 89 HIS A N 1
ATOM 707 C CA . HIS A 1 89 ? -10.302 12.066 0.054 1.00 69.62 89 HIS A CA 1
ATOM 708 C C . HIS A 1 89 ? -9.962 12.970 -1.136 1.00 69.62 89 HIS A C 1
ATOM 710 O O . HIS A 1 89 ? -10.739 13.859 -1.479 1.00 69.62 89 HIS A O 1
ATOM 716 N N . CYS A 1 90 ? -8.823 12.743 -1.796 1.00 77.50 90 CYS A N 1
ATOM 717 C CA . CYS A 1 90 ? -8.499 13.412 -3.054 1.00 77.50 90 CYS A CA 1
ATOM 718 C C . CYS A 1 90 ? -9.016 12.563 -4.230 1.00 77.50 90 CYS A C 1
ATOM 720 O O . CYS A 1 90 ? -8.357 11.590 -4.592 1.00 77.50 90 CYS A O 1
ATOM 722 N N . PRO A 1 91 ? -10.163 12.894 -4.856 1.00 79.56 91 PRO A N 1
ATOM 723 C CA . PRO A 1 91 ? -10.710 12.071 -5.936 1.00 79.56 91 PRO A CA 1
ATOM 724 C C . PRO A 1 91 ? -9.900 12.186 -7.235 1.00 79.56 91 PRO A C 1
ATOM 726 O O . PRO A 1 91 ? -9.933 11.288 -8.076 1.00 79.56 91 PRO A O 1
ATOM 729 N N . ASN A 1 92 ? -9.166 13.291 -7.418 1.00 83.19 92 ASN A N 1
ATOM 730 C CA . ASN A 1 92 ? -8.329 13.491 -8.595 1.00 83.19 92 ASN A CA 1
ATOM 731 C C . ASN A 1 92 ? -6.955 12.838 -8.393 1.00 83.19 92 ASN A C 1
ATOM 733 O O . ASN A 1 92 ? -6.076 13.399 -7.737 1.00 83.19 92 ASN A O 1
ATOM 737 N N . ARG A 1 93 ? -6.774 11.680 -9.032 1.00 83.44 93 ARG A N 1
ATOM 738 C CA . ARG A 1 93 ? -5.570 10.848 -8.941 1.00 83.44 93 ARG A CA 1
ATOM 739 C C . ARG A 1 93 ? -4.292 11.521 -9.440 1.00 83.44 93 ARG A C 1
ATOM 741 O O . ARG A 1 93 ? -3.199 11.253 -8.943 1.00 83.44 93 ARG A O 1
ATOM 748 N N . GLU A 1 94 ? -4.424 12.452 -10.378 1.00 84.69 94 GLU A N 1
ATOM 749 C CA . GLU A 1 94 ? -3.289 13.175 -10.951 1.00 84.69 94 GLU A CA 1
ATOM 750 C C . GLU A 1 94 ? -2.638 14.118 -9.934 1.00 84.69 94 GLU A C 1
ATOM 752 O O . GLU A 1 94 ? -1.426 14.325 -9.972 1.00 84.69 94 GLU A O 1
ATOM 757 N N . ARG A 1 95 ? -3.406 14.616 -8.950 1.00 81.12 95 ARG A N 1
ATOM 758 C CA . ARG A 1 95 ? -2.891 15.504 -7.890 1.00 81.12 95 ARG A CA 1
ATOM 759 C C . ARG A 1 95 ? -1.851 14.836 -6.990 1.00 81.12 95 ARG A C 1
ATOM 761 O O . ARG A 1 95 ? -1.098 15.538 -6.324 1.00 81.12 95 ARG A O 1
ATOM 768 N N . TYR A 1 96 ? -1.809 13.507 -6.966 1.00 80.19 96 TYR A N 1
ATOM 769 C CA . TYR A 1 96 ? -0.820 12.724 -6.223 1.00 80.19 96 TYR A CA 1
ATOM 770 C C . TYR A 1 96 ? -0.030 11.769 -7.132 1.00 80.19 96 TYR A C 1
ATOM 772 O O . TYR A 1 96 ? 0.492 10.741 -6.685 1.00 80.19 96 TYR A O 1
ATOM 780 N N . TYR A 1 97 ? 0.127 12.168 -8.400 1.00 81.44 97 TYR A N 1
ATOM 781 C CA . TYR A 1 97 ? 0.979 11.519 -9.398 1.00 81.44 97 TYR A CA 1
ATOM 782 C C . TYR A 1 97 ? 0.560 10.085 -9.739 1.00 81.44 97 TYR A C 1
ATOM 784 O O . TYR A 1 97 ? 1.411 9.234 -9.986 1.00 81.44 97 TYR A O 1
ATOM 792 N N . HIS A 1 98 ? -0.743 9.805 -9.730 1.00 85.25 98 HIS A N 1
ATOM 793 C CA . HIS A 1 98 ? -1.295 8.509 -10.114 1.00 85.25 98 HIS A CA 1
ATOM 794 C C . HIS A 1 98 ? -2.128 8.657 -11.395 1.00 85.25 98 HIS A C 1
ATOM 796 O O . HIS A 1 98 ? -3.358 8.719 -11.379 1.00 85.25 98 HIS A O 1
ATOM 802 N N . PHE A 1 99 ? -1.427 8.790 -12.521 1.00 86.00 99 PHE A N 1
ATOM 803 C CA . PHE A 1 99 ? -2.022 9.061 -13.829 1.00 86.00 99 PHE A CA 1
ATOM 804 C C . PHE A 1 99 ? -2.632 7.800 -14.434 1.00 86.00 99 PHE A C 1
ATOM 806 O O . PHE A 1 99 ? -1.995 6.753 -14.494 1.00 86.00 99 PHE A O 1
ATOM 813 N N . THR A 1 100 ? -3.854 7.914 -14.947 1.00 88.19 100 THR A N 1
ATOM 814 C CA . THR A 1 100 ? -4.472 6.845 -15.737 1.00 88.19 100 THR A CA 1
ATOM 815 C C . THR A 1 100 ? -4.324 7.194 -17.208 1.00 88.19 100 THR A C 1
ATOM 817 O O . THR A 1 100 ? -4.967 8.113 -17.705 1.00 88.19 100 THR A O 1
ATOM 820 N N . VAL A 1 101 ? -3.452 6.473 -17.906 1.00 91.25 101 VAL A N 1
ATOM 821 C CA . VAL A 1 101 ? -3.242 6.633 -19.350 1.00 91.25 101 VAL A CA 1
ATOM 822 C C . VAL A 1 101 ? -3.832 5.439 -20.101 1.00 91.25 101 VAL A C 1
ATOM 824 O O . VAL A 1 101 ? -3.933 4.354 -19.523 1.00 91.25 101 VAL A O 1
ATOM 827 N N . PRO A 1 102 ? -4.205 5.588 -21.386 1.00 96.56 102 PRO A N 1
ATOM 828 C CA . PRO A 1 102 ? -4.643 4.456 -22.191 1.00 96.56 102 PRO A CA 1
ATOM 829 C C . PRO A 1 102 ? -3.610 3.326 -22.162 1.00 96.56 102 PRO A C 1
ATOM 831 O O . PRO A 1 102 ? -2.416 3.558 -22.382 1.00 96.56 102 PRO A O 1
ATOM 834 N N . LEU A 1 103 ? -4.076 2.105 -21.891 1.00 96.00 103 LEU A N 1
ATOM 835 C CA . LEU A 1 103 ? -3.216 0.930 -21.822 1.00 96.00 103 LEU A CA 1
ATOM 836 C C . LEU A 1 103 ? -2.484 0.750 -23.155 1.00 96.00 103 LEU A C 1
ATOM 838 O O . LEU A 1 103 ? -3.097 0.620 -24.216 1.00 96.00 103 LEU A O 1
ATOM 842 N N . LYS A 1 104 ? -1.154 0.738 -23.095 1.00 95.81 104 LYS A N 1
ATOM 843 C CA . LYS A 1 104 ? -0.311 0.498 -24.266 1.00 95.81 104 LYS A CA 1
ATOM 844 C C . LYS A 1 104 ? -0.178 -1.002 -24.500 1.00 95.81 104 LYS A C 1
ATOM 846 O O . LYS A 1 104 ? -0.166 -1.790 -23.557 1.00 95.81 104 LYS A O 1
ATOM 851 N N . ARG A 1 105 ? -0.028 -1.398 -25.765 1.00 97.19 105 ARG A N 1
ATOM 852 C CA . ARG A 1 105 ? 0.311 -2.780 -26.123 1.00 97.19 105 ARG A CA 1
ATOM 853 C C . ARG A 1 10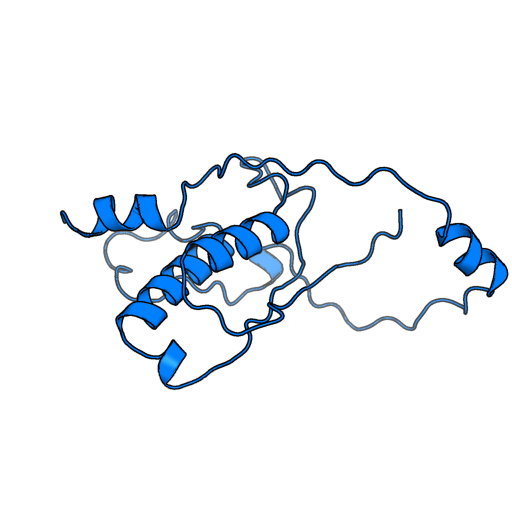5 ? 1.618 -3.180 -25.433 1.00 97.19 105 ARG A C 1
ATOM 855 O O . ARG A 1 105 ? 2.570 -2.398 -25.434 1.00 97.19 105 ARG A O 1
ATOM 862 N N . SER A 1 106 ? 1.663 -4.392 -24.882 1.00 97.00 106 SER A N 1
ATOM 863 C CA . SER A 1 106 ? 2.882 -4.943 -24.288 1.00 97.00 106 SER A CA 1
ATOM 864 C C . SER A 1 106 ? 4.046 -4.900 -25.277 1.00 97.00 106 SER A C 1
ATOM 866 O O . SER A 1 106 ? 3.861 -5.073 -26.486 1.00 97.00 106 SER A O 1
ATOM 868 N N . LYS A 1 107 ? 5.254 -4.687 -24.747 1.00 95.88 107 LYS A N 1
ATOM 869 C CA . LYS A 1 107 ? 6.497 -4.835 -25.511 1.00 95.88 107 LYS A CA 1
ATOM 870 C C . LYS A 1 107 ? 6.650 -6.284 -25.998 1.00 95.88 107 LYS A C 1
ATOM 872 O O . LYS A 1 107 ? 5.917 -7.180 -25.574 1.00 95.88 107 LYS A O 1
ATOM 877 N N . SER A 1 108 ? 7.613 -6.508 -26.888 1.00 97.12 108 SER A N 1
ATOM 878 C CA . SER A 1 108 ? 7.993 -7.852 -27.325 1.00 97.12 108 SER A CA 1
ATOM 879 C C . SER A 1 108 ? 8.307 -8.762 -26.135 1.00 97.12 108 SER A C 1
ATOM 881 O O . SER A 1 108 ? 8.778 -8.302 -25.094 1.00 97.12 108 S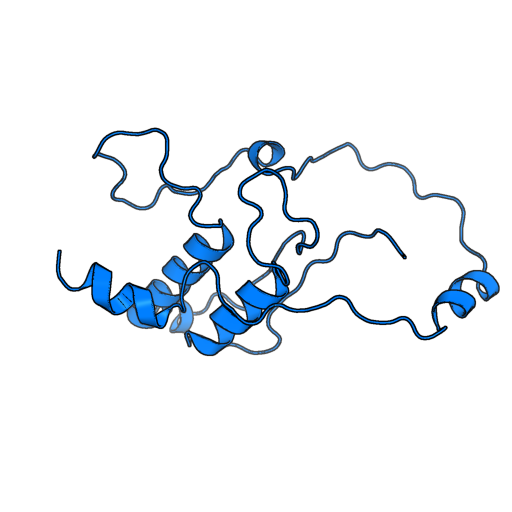ER A O 1
ATOM 883 N N . ARG A 1 109 ? 8.051 -10.062 -26.306 1.00 97.12 109 ARG A N 1
ATOM 884 C CA . ARG A 1 109 ? 8.347 -11.082 -25.297 1.00 97.12 109 ARG A CA 1
ATOM 885 C C . ARG A 1 109 ? 9.832 -11.055 -24.924 1.00 97.12 109 ARG A C 1
ATOM 887 O O . ARG A 1 109 ? 10.685 -11.024 -25.807 1.00 97.12 109 ARG A O 1
ATOM 894 N N . ILE A 1 110 ? 10.109 -11.133 -23.625 1.00 97.19 110 ILE A N 1
ATOM 895 C CA . ILE A 1 110 ? 11.461 -11.292 -23.086 1.00 97.19 110 ILE A CA 1
ATOM 896 C C . ILE A 1 110 ? 11.835 -12.790 -23.162 1.00 97.19 110 ILE A C 1
ATOM 898 O O . ILE A 1 110 ? 11.030 -13.625 -22.729 1.00 97.19 110 ILE A O 1
ATOM 902 N N . PRO A 1 111 ? 12.985 -13.160 -23.757 1.00 98.12 111 PRO A N 1
ATOM 903 C CA . PRO A 1 111 ? 13.534 -14.518 -23.700 1.00 98.12 111 PRO A CA 1
ATOM 904 C C . PRO A 1 111 ? 13.719 -15.015 -22.263 1.00 98.12 111 PRO A C 1
ATOM 906 O O . PRO A 1 111 ? 13.931 -14.217 -21.353 1.00 98.12 111 PRO A O 1
ATOM 909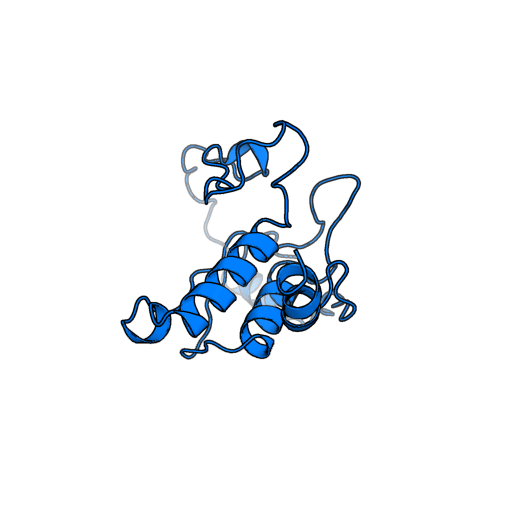 N N . LEU A 1 112 ? 13.650 -16.332 -22.054 1.00 98.06 112 LEU A N 1
ATOM 910 C CA . LEU A 1 112 ? 13.754 -16.916 -20.712 1.00 98.06 112 LEU A CA 1
ATOM 911 C C . LEU A 1 112 ? 15.121 -16.630 -20.085 1.00 98.06 112 LEU A C 1
ATOM 913 O O . LEU A 1 112 ? 15.201 -16.308 -18.908 1.00 98.06 112 LEU A O 1
ATOM 917 N N . GLU A 1 113 ? 16.174 -16.711 -20.885 1.00 98.12 113 GLU A N 1
ATOM 918 C CA . GLU A 1 113 ? 17.559 -16.545 -20.459 1.00 98.12 113 GLU A CA 1
ATOM 919 C C . GLU A 1 113 ? 17.777 -15.155 -19.849 1.00 98.12 113 GLU A C 1
ATOM 921 O O . GLU A 1 113 ? 18.376 -15.047 -18.786 1.00 98.12 113 GLU A O 1
ATOM 926 N N . LEU A 1 114 ? 17.179 -14.116 -20.444 1.00 96.69 114 LEU A N 1
ATOM 927 C CA . LEU A 1 114 ? 17.227 -12.753 -19.903 1.00 96.69 114 LEU A CA 1
ATOM 928 C C . LEU A 1 114 ? 16.397 -12.592 -18.621 1.00 96.69 114 LEU A C 1
ATOM 930 O O . LEU A 1 114 ? 16.732 -11.778 -17.771 1.00 96.69 114 LEU A O 1
ATOM 934 N N . LEU A 1 115 ? 15.308 -13.351 -18.455 1.00 96.81 115 LEU A N 1
ATOM 935 C CA . LEU A 1 115 ? 14.557 -13.344 -17.192 1.00 96.81 115 LEU A CA 1
ATOM 936 C C . LEU A 1 115 ? 15.357 -14.009 -16.065 1.00 96.81 115 LEU A C 1
ATOM 938 O O . LEU A 1 115 ? 15.254 -13.587 -14.916 1.00 96.81 115 LEU A O 1
ATOM 942 N N . LEU A 1 116 ? 16.155 -15.032 -16.384 1.00 98.00 116 LEU A N 1
ATOM 943 C CA . LEU A 1 116 ? 17.003 -15.724 -15.413 1.00 98.00 116 LEU A CA 1
ATOM 944 C C . LEU A 1 116 ? 18.165 -14.852 -14.917 1.00 98.00 116 LEU A C 1
ATOM 946 O O . LEU A 1 116 ? 18.597 -15.040 -13.783 1.00 98.00 116 LEU A O 1
ATOM 950 N N . GLU A 1 117 ? 18.612 -13.857 -15.687 1.00 96.88 117 GLU A N 1
ATOM 951 C CA . GLU A 1 117 ? 19.586 -12.856 -15.215 1.00 96.88 117 GLU A CA 1
ATOM 952 C C . GLU A 1 117 ? 19.073 -12.088 -13.980 1.00 96.88 117 GLU A C 1
ATOM 954 O O . GLU A 1 117 ? 19.854 -11.734 -13.102 1.00 96.88 117 GLU A O 1
ATOM 959 N N . ALA A 1 118 ? 17.754 -11.897 -13.838 1.00 95.81 118 ALA A N 1
ATOM 960 C CA . ALA A 1 118 ? 17.155 -11.228 -12.677 1.00 95.81 118 ALA A CA 1
ATOM 961 C C . ALA A 1 118 ? 17.164 -12.075 -11.384 1.00 95.81 118 ALA A C 1
ATOM 963 O O . ALA A 1 118 ? 16.667 -11.621 -10.354 1.00 95.81 118 ALA A O 1
ATOM 964 N N . THR A 1 119 ? 17.702 -13.300 -11.428 1.00 96.75 119 THR A N 1
ATOM 965 C CA . THR A 1 119 ? 17.936 -14.124 -10.229 1.00 96.75 119 THR A CA 1
ATOM 966 C C . THR A 1 119 ? 19.222 -13.749 -9.495 1.00 96.75 119 THR A C 1
ATOM 968 O O . THR A 1 119 ? 19.393 -14.156 -8.344 1.00 96.75 119 THR A O 1
ATOM 971 N N . GLU A 1 120 ? 20.099 -12.957 -10.125 1.00 97.00 120 GLU A N 1
ATOM 972 C CA . GLU A 1 120 ? 21.293 -12.419 -9.476 1.00 97.00 120 GLU A CA 1
ATOM 973 C C . GLU A 1 120 ? 20.894 -11.577 -8.252 1.00 97.00 120 GLU A C 1
ATOM 975 O O . GLU A 1 120 ? 20.011 -10.713 -8.346 1.00 97.00 120 GLU A O 1
ATOM 980 N N . PRO A 1 121 ? 21.512 -11.814 -7.083 1.00 96.62 121 PRO A N 1
ATOM 981 C CA . PRO A 1 121 ? 21.169 -11.091 -5.873 1.00 96.62 121 PRO A CA 1
ATOM 982 C C . PRO A 1 121 ? 21.524 -9.609 -6.012 1.00 96.62 121 PRO A C 1
ATOM 984 O O . PRO A 1 121 ? 22.584 -9.236 -6.515 1.00 96.62 121 PRO A O 1
ATOM 987 N N . VAL A 1 122 ? 20.641 -8.755 -5.504 1.00 95.62 122 VAL A N 1
ATOM 988 C CA . VAL A 1 122 ? 20.841 -7.306 -5.440 1.00 95.62 122 VAL A CA 1
ATOM 989 C C . VAL A 1 122 ? 20.611 -6.823 -4.017 1.00 95.62 122 VAL A C 1
ATOM 991 O O . VAL A 1 122 ? 19.759 -7.354 -3.302 1.00 95.62 122 VAL A O 1
ATOM 994 N N . GLU A 1 123 ? 21.360 -5.803 -3.611 1.00 95.38 123 GLU A N 1
ATOM 995 C CA . GLU A 1 123 ? 21.154 -5.162 -2.314 1.00 95.38 123 GLU A CA 1
ATOM 996 C C . GLU A 1 123 ? 19.744 -4.549 -2.234 1.00 95.38 123 GLU A C 1
ATOM 998 O O . GLU A 1 123 ? 19.298 -3.899 -3.191 1.00 95.38 123 GLU A O 1
ATOM 1003 N N . PRO A 1 124 ? 19.018 -4.736 -1.116 1.00 92.69 124 PRO A N 1
ATOM 1004 C CA . PRO A 1 124 ? 17.708 -4.135 -0.937 1.00 92.69 124 PRO A CA 1
ATOM 1005 C C . PRO A 1 124 ? 17.831 -2.620 -0.752 1.00 92.69 124 PRO A C 1
ATOM 1007 O O . PRO A 1 124 ? 18.877 -2.083 -0.381 1.00 92.69 124 PRO A O 1
ATOM 1010 N N . TYR A 1 125 ? 16.722 -1.908 -0.943 1.00 90.19 125 TYR A N 1
ATOM 1011 C CA . TYR A 1 125 ? 16.657 -0.525 -0.484 1.00 90.19 125 TYR A CA 1
ATOM 1012 C C . TYR A 1 125 ? 16.782 -0.426 1.035 1.00 90.19 125 TYR A C 1
ATOM 1014 O O . TYR A 1 125 ? 16.566 -1.386 1.769 1.00 90.19 125 TYR A O 1
ATOM 1022 N N . ILE A 1 126 ? 17.110 0.772 1.509 1.00 89.69 126 ILE A N 1
ATOM 1023 C CA . ILE A 1 126 ? 17.183 1.072 2.936 1.00 89.69 126 ILE A CA 1
ATOM 1024 C C . ILE A 1 126 ? 15.773 1.396 3.441 1.00 89.69 126 ILE A C 1
ATOM 1026 O O . ILE A 1 126 ? 15.082 2.220 2.844 1.00 89.69 126 ILE A O 1
ATOM 1030 N N . TRP A 1 127 ? 15.372 0.789 4.559 1.00 89.81 127 TRP A N 1
ATOM 1031 C CA . TRP A 1 127 ? 14.159 1.140 5.304 1.00 89.81 127 TRP A CA 1
ATOM 1032 C C . TRP A 1 127 ? 14.531 2.033 6.489 1.00 89.81 127 TRP A C 1
ATOM 1034 O O . TRP A 1 127 ? 15.355 1.653 7.321 1.00 89.81 127 TRP A O 1
ATOM 1044 N N . ILE A 1 128 ? 13.906 3.205 6.584 1.00 83.69 128 ILE A N 1
ATOM 1045 C CA . ILE A 1 128 ? 14.061 4.124 7.714 1.00 83.69 128 ILE A CA 1
ATOM 1046 C C . ILE A 1 128 ? 12.923 3.826 8.689 1.00 83.69 128 ILE A C 1
ATOM 1048 O O . ILE A 1 128 ? 11.761 4.063 8.368 1.00 83.69 128 ILE A O 1
ATOM 1052 N N . ARG A 1 129 ? 13.247 3.264 9.861 1.00 67.12 129 ARG A N 1
ATOM 1053 C CA . ARG A 1 129 ? 12.238 2.905 10.878 1.00 67.12 129 ARG A CA 1
ATOM 1054 C C . ARG A 1 129 ? 11.630 4.116 11.582 1.00 67.12 129 ARG A C 1
ATOM 1056 O O . ARG A 1 129 ? 10.542 3.992 12.137 1.00 67.12 129 ARG A O 1
ATOM 1063 N N . ASP A 1 130 ? 12.306 5.259 11.543 1.00 61.38 130 ASP A N 1
ATOM 1064 C CA . ASP A 1 130 ? 11.852 6.467 12.221 1.00 61.38 130 ASP A CA 1
ATOM 1065 C C . ASP A 1 130 ? 10.662 7.061 11.466 1.00 61.38 130 ASP A C 1
ATOM 1067 O O . ASP A 1 130 ? 10.779 7.664 10.393 1.00 61.38 130 ASP A O 1
ATOM 1071 N N . TYR A 1 131 ? 9.480 6.845 12.032 1.00 57.78 131 TYR A N 1
ATOM 1072 C CA . TYR A 1 131 ? 8.232 7.373 11.522 1.00 57.78 131 TYR A CA 1
ATOM 1073 C C . TYR A 1 131 ? 8.226 8.895 11.603 1.00 57.78 131 TYR A C 1
ATOM 1075 O O . TYR A 1 131 ? 8.019 9.480 12.658 1.00 57.78 131 TYR A O 1
ATOM 1083 N N . ILE A 1 132 ? 8.360 9.558 10.455 1.00 54.66 132 ILE A N 1
ATOM 1084 C CA . ILE A 1 132 ? 8.366 11.031 10.348 1.00 54.66 132 ILE A CA 1
ATOM 1085 C C . ILE A 1 132 ? 7.021 11.660 10.807 1.00 54.66 132 ILE A C 1
ATOM 1087 O O . ILE A 1 132 ? 6.906 12.877 10.919 1.00 54.66 132 ILE A O 1
ATOM 1091 N N . TYR A 1 133 ? 6.003 10.840 11.095 1.00 53.00 133 TYR A N 1
ATOM 1092 C CA . TYR A 1 133 ? 4.658 11.247 11.511 1.00 53.00 133 TYR A CA 1
ATOM 1093 C C . TYR A 1 133 ? 4.190 10.686 12.858 1.00 53.00 133 TYR A C 1
ATOM 1095 O O . TYR A 1 133 ? 2.991 10.757 13.141 1.00 53.00 133 TYR A O 1
ATOM 1103 N N . GLY A 1 134 ? 5.094 10.082 13.632 1.00 60.19 134 GLY A N 1
ATOM 1104 C CA . GLY A 1 134 ? 4.738 9.366 14.853 1.00 60.19 134 GLY A CA 1
ATOM 1105 C C . GLY A 1 134 ? 3.975 8.067 14.591 1.00 60.19 134 GLY A C 1
ATOM 1106 O O . GLY A 1 134 ? 3.447 7.829 13.491 1.00 60.19 134 GLY A O 1
ATOM 1107 N N . THR A 1 135 ? 3.915 7.201 15.595 1.00 63.34 135 THR A N 1
ATOM 1108 C CA . THR A 1 135 ? 3.067 6.000 15.573 1.00 63.34 135 THR A CA 1
ATOM 1109 C C . THR A 1 135 ? 1.578 6.379 15.530 1.00 63.34 135 THR A C 1
ATOM 1111 O O . THR A 1 135 ? 1.199 7.543 15.685 1.00 63.34 135 THR A O 1
ATOM 1114 N N . LEU A 1 136 ? 0.692 5.428 15.221 1.00 63.38 136 LEU A N 1
ATOM 1115 C CA . LEU A 1 136 ? -0.747 5.641 15.436 1.00 63.38 136 LEU A CA 1
ATOM 1116 C C . LEU A 1 136 ? -1.081 5.878 16.919 1.00 63.38 136 LEU A C 1
ATOM 1118 O O . LEU A 1 136 ? -2.043 6.584 17.195 1.00 63.38 136 LEU A O 1
ATOM 1122 N N . ASP A 1 137 ? -0.265 5.364 17.841 1.00 62.00 137 ASP A N 1
ATOM 1123 C CA . ASP A 1 137 ? -0.479 5.499 19.285 1.00 62.00 137 ASP A CA 1
ATOM 1124 C C . ASP A 1 137 ? -0.203 6.932 19.783 1.00 62.00 137 ASP A C 1
ATOM 1126 O O . ASP A 1 137 ? -0.901 7.417 20.665 1.00 62.00 137 ASP A O 1
ATOM 1130 N N . GLU A 1 138 ? 0.727 7.658 19.152 1.00 55.91 138 GLU A N 1
ATOM 1131 C CA . GLU A 1 138 ? 1.056 9.058 19.486 1.00 55.91 138 GLU A CA 1
ATOM 1132 C C . GLU A 1 138 ? -0.057 10.073 19.150 1.00 55.91 138 GLU A C 1
ATOM 1134 O O . GLU A 1 138 ? -0.033 11.185 19.659 1.00 55.91 138 GLU A O 1
ATOM 1139 N N . ILE A 1 139 ? -1.042 9.723 18.309 1.00 48.94 139 ILE A N 1
ATOM 1140 C CA . ILE A 1 139 ? -2.143 10.640 17.932 1.00 48.94 139 ILE A CA 1
ATOM 1141 C C . ILE A 1 139 ? -3.360 10.490 18.855 1.00 48.94 139 ILE A C 1
ATOM 1143 O O . ILE A 1 139 ? -4.125 11.439 19.021 1.00 48.94 139 ILE A O 1
ATOM 1147 N N . TYR A 1 140 ? -3.528 9.331 19.499 1.00 46.56 140 TYR A N 1
ATOM 1148 C CA . TYR A 1 140 ? -4.610 9.135 20.467 1.00 46.56 140 TYR A CA 1
ATOM 1149 C C . TYR A 1 140 ? -4.483 10.052 21.691 1.00 46.56 140 TYR A C 1
ATOM 1151 O O . TYR A 1 140 ? -5.494 10.351 22.318 1.00 46.56 140 TYR A O 1
ATOM 1159 N N . GLU A 1 141 ? -3.278 10.528 22.016 1.00 44.19 141 GLU A N 1
ATOM 1160 C CA . GLU A 1 141 ? -3.087 11.500 23.097 1.00 44.19 141 GLU A CA 1
ATOM 1161 C C . GLU A 1 141 ? -3.485 12.927 22.685 1.00 44.19 141 GLU A C 1
ATOM 1163 O O . GLU A 1 141 ? -4.107 13.622 23.484 1.00 44.19 141 GLU A O 1
ATOM 1168 N N . ASP A 1 142 ? -3.226 13.347 21.442 1.00 41.59 142 ASP A N 1
ATOM 1169 C CA . ASP A 1 142 ? -3.568 14.700 20.970 1.00 41.59 142 ASP A CA 1
ATOM 1170 C C . ASP A 1 142 ? -5.073 14.871 20.666 1.00 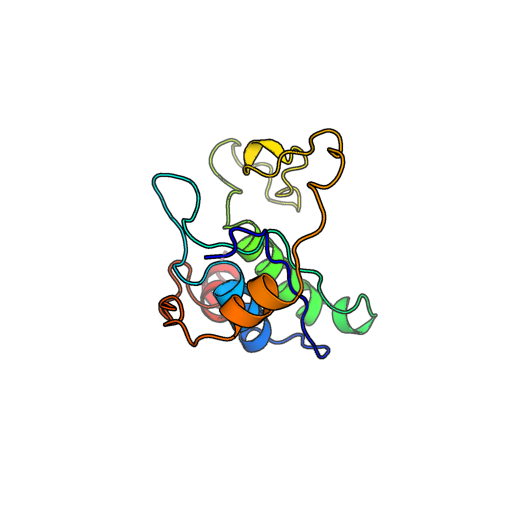41.59 142 ASP A C 1
ATOM 1172 O O . ASP A 1 142 ? -5.614 15.957 20.854 1.00 41.59 142 ASP A O 1
ATOM 1176 N N . GLU A 1 143 ? -5.789 13.818 20.239 1.00 44.09 143 GLU A N 1
ATOM 1177 C CA . GLU A 1 143 ? -7.240 13.890 19.950 1.00 44.09 143 GLU A CA 1
ATOM 1178 C C . GLU A 1 143 ? -8.144 13.695 21.197 1.00 44.09 143 GLU A C 1
ATOM 1180 O O . GLU A 1 143 ? -9.361 13.833 21.093 1.00 44.09 143 GLU A O 1
ATOM 1185 N N . MET A 1 144 ? -7.584 13.393 22.379 1.00 39.12 144 MET A N 1
ATOM 1186 C CA . MET A 1 144 ? -8.336 13.177 23.636 1.00 39.12 144 MET A CA 1
ATOM 1187 C C . MET A 1 144 ? -8.460 14.427 24.529 1.00 39.12 144 MET A C 1
ATOM 1189 O O . MET A 1 144 ? -9.178 14.385 25.531 1.00 39.12 144 MET A O 1
ATOM 1193 N N . TYR A 1 145 ? -7.774 15.525 24.193 1.00 36.66 145 TYR A N 1
ATOM 1194 C CA . TYR A 1 145 ? -7.720 16.748 25.010 1.00 36.66 145 TYR A CA 1
ATOM 1195 C C . TYR A 1 145 ? -8.294 18.013 24.341 1.00 36.66 145 TYR A C 1
ATOM 1197 O O . TYR A 1 145 ? -8.146 19.093 24.915 1.00 36.66 145 TYR A O 1
ATOM 1205 N N . ASP A 1 146 ? -8.996 17.887 23.208 1.00 34.84 146 ASP A N 1
ATOM 1206 C CA . ASP A 1 146 ? -9.687 18.992 22.507 1.00 34.84 146 ASP A CA 1
ATOM 1207 C C . ASP A 1 146 ? -11.223 18.859 22.508 1.00 34.84 146 ASP A C 1
ATOM 1209 O O . ASP A 1 146 ? -11.746 17.788 22.119 1.00 34.84 146 ASP A O 1
#

InterPro domains:
  IPR001371 Glycoside hydrolase, family 14B, plant [PR00842] (13-22)
  IPR001371 Glycoside hydrolase, family 14B, plant [PR00842] (28-44)
  IPR001371 Glycoside hydrolase, family 14B, plant [PR00842] (46-60)
  IPR001371 Glycoside hydrolase, family 14B, plant [PR00842] (61-75)
  IPR001554 Glycoside hydrolase, family 14 [PTHR31352] (2-78)
  IPR017853 Glycoside hydrolase superfamily [SSF51445] (3-105)

Foldseek 3Di:
DPPDAAEEEDPDDDQDLVSLLVVLCQQQQPADDPPDARPDGHLYYDYPDDDVVCVPPSSVVLVVLSVCVSVVVPPDDDDPDDPPDDDPDDPDCVVNPNDDDPDDDDDDDDDPVVVVVVVPDDDDDHGDSDHPPDTSVVVVVVVVPD

Secondary structure (DSSP, 8-state):
------EEE-SS---SHHHHHHHHHHH-TT---TTSS-SS--SEEEPS---TTTTSHHHHHHHHHHHHHHTTT---SS--S---SS------GGGGT----PPPPPPPPPPHHHHHHTTS--PPPPP--S-TT--SHHHHHHTT--

Radius of gyration: 18.65 Å; chains: 1; bounding box: 40×44×52 Å

Sequence (146 aa):
MENLEVAGENALSRYDSEAYNQILLNARPNGLNKWGPPTIKLSGVTYLRLSDELLHETNFDVFKAFVRKMHANLSLKHSNEIAKNLQDHCPNRERYYHFTVPLKRSKSRIPLELLLEATEPVEPYIWIRDYIYGTLDEIYEDEMYD

Organism: NCBI:txid520843